Protein AF-A0A452ZZ40-F1 (afdb_monomer)

Structure (mmCIF, N/CA/C/O backbone):
data_AF-A0A452ZZ40-F1
#
_entry.id   AF-A0A452ZZ40-F1
#
loop_
_atom_site.group_PDB
_atom_site.id
_atom_site.type_symbol
_atom_site.label_atom_id
_atom_site.label_alt_id
_atom_site.label_comp_id
_atom_site.label_asym_id
_atom_site.label_entity_id
_atom_site.label_seq_id
_atom_site.pdbx_PDB_ins_code
_atom_site.Cartn_x
_atom_site.Cartn_y
_atom_site.Cartn_z
_atom_site.occupancy
_atom_site.B_iso_or_equiv
_atom_site.auth_seq_id
_atom_site.auth_comp_id
_atom_site.auth_asym_id
_atom_site.auth_atom_id
_atom_site.pdbx_PDB_model_num
ATOM 1 N N . MET A 1 1 ? 8.829 13.379 3.022 1.00 62.53 1 MET A N 1
ATOM 2 C CA . MET A 1 1 ? 10.009 12.645 3.519 1.00 62.53 1 MET A CA 1
ATOM 3 C C . MET A 1 1 ? 11.245 13.437 3.147 1.00 62.53 1 MET A C 1
ATOM 5 O O . MET A 1 1 ? 11.271 13.985 2.053 1.00 62.53 1 MET A O 1
ATOM 9 N N . SER A 1 2 ? 12.215 13.567 4.052 1.00 77.81 2 SER A N 1
ATOM 10 C CA . SER A 1 2 ? 13.525 14.107 3.679 1.00 77.81 2 SER A CA 1
ATOM 11 C C . SER A 1 2 ? 14.279 13.033 2.890 1.00 77.81 2 SER A C 1
ATOM 13 O O . SER A 1 2 ? 14.428 11.933 3.430 1.00 77.81 2 SER A O 1
ATOM 15 N N . PRO A 1 3 ? 14.790 13.317 1.675 1.00 78.06 3 PRO A N 1
ATOM 16 C CA . PRO A 1 3 ? 15.580 12.344 0.918 1.00 78.06 3 PRO A CA 1
ATOM 17 C C . PRO A 1 3 ? 16.802 11.818 1.678 1.00 78.06 3 PRO A C 1
ATOM 19 O O . PRO A 1 3 ? 17.286 10.719 1.435 1.00 78.06 3 PRO A O 1
ATOM 22 N N . PHE A 1 4 ? 17.290 12.606 2.637 1.00 76.69 4 PHE A N 1
ATOM 23 C CA . PHE A 1 4 ? 18.427 12.248 3.472 1.00 76.69 4 PHE A CA 1
ATOM 24 C C . PHE A 1 4 ? 18.098 11.184 4.532 1.00 76.69 4 PHE A C 1
ATOM 26 O O . PHE A 1 4 ? 18.979 10.436 4.939 1.00 76.69 4 PHE A O 1
ATOM 33 N N . GLU A 1 5 ? 16.850 11.125 4.999 1.00 73.56 5 GLU A N 1
ATOM 34 C CA . GLU A 1 5 ? 16.440 10.239 6.099 1.00 73.56 5 GLU A CA 1
ATOM 35 C C . GLU A 1 5 ? 15.752 8.964 5.605 1.00 73.56 5 GLU A C 1
ATOM 37 O O . GLU A 1 5 ? 15.856 7.926 6.250 1.00 73.56 5 GLU A O 1
ATOM 42 N N . HIS A 1 6 ? 15.053 9.044 4.470 1.00 70.75 6 HIS A N 1
ATOM 43 C CA . HIS A 1 6 ? 14.182 7.976 3.972 1.00 70.75 6 HIS A CA 1
ATOM 44 C C . HIS A 1 6 ? 14.551 7.478 2.569 1.00 70.75 6 HIS A C 1
ATOM 46 O O . HIS A 1 6 ? 13.848 6.633 2.033 1.00 70.75 6 HIS A O 1
ATOM 52 N N . GLY A 1 7 ? 15.642 7.979 1.981 1.00 77.69 7 GLY A N 1
ATOM 53 C CA . GLY A 1 7 ? 15.997 7.687 0.595 1.00 77.69 7 GLY A CA 1
ATOM 54 C C . GLY A 1 7 ? 15.238 8.557 -0.409 1.00 77.69 7 GLY A C 1
ATOM 55 O O . GLY A 1 7 ? 14.441 9.426 -0.049 1.00 77.69 7 GLY A O 1
ATOM 56 N N . GLU A 1 8 ? 15.548 8.371 -1.688 1.00 87.31 8 GLU A N 1
ATOM 57 C CA . GLU A 1 8 ? 14.935 9.135 -2.775 1.00 87.31 8 GLU A CA 1
ATOM 58 C C . GLU A 1 8 ? 13.442 8.802 -2.925 1.00 87.31 8 GLU A C 1
ATOM 60 O O . GLU A 1 8 ? 12.983 7.730 -2.548 1.00 87.31 8 GLU A O 1
ATOM 65 N N . VAL A 1 9 ? 12.672 9.738 -3.480 1.00 90.38 9 VAL A N 1
ATOM 66 C CA . VAL A 1 9 ? 11.261 9.514 -3.823 1.00 90.38 9 VAL A CA 1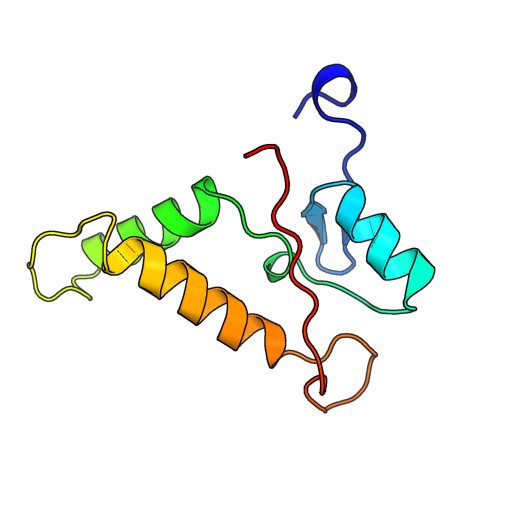
ATOM 67 C C . VAL A 1 9 ? 11.186 9.089 -5.282 1.00 90.38 9 VAL A C 1
ATOM 69 O O . VAL A 1 9 ? 11.799 9.730 -6.138 1.00 90.38 9 VAL A O 1
ATOM 72 N N . PHE A 1 10 ? 10.404 8.052 -5.574 1.00 93.88 10 PHE A N 1
ATOM 73 C CA . PHE A 1 10 ? 10.099 7.650 -6.942 1.00 93.88 10 PHE A CA 1
ATOM 74 C C . PHE A 1 10 ? 8.746 8.221 -7.379 1.00 93.88 10 PHE A C 1
ATOM 76 O O . PHE A 1 10 ? 7.809 8.306 -6.583 1.00 93.88 10 PHE A O 1
ATOM 83 N N . VAL A 1 11 ? 8.648 8.643 -8.641 1.00 95.81 11 VAL A N 1
ATOM 84 C CA . VAL A 1 11 ? 7.425 9.221 -9.214 1.00 95.8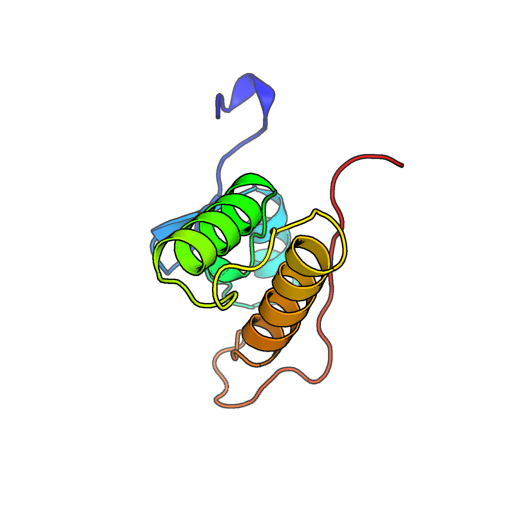1 11 VAL A CA 1
ATOM 85 C C . VAL A 1 11 ? 6.900 8.282 -10.290 1.00 95.81 11 VAL A C 1
ATOM 87 O O . VAL A 1 11 ? 7.591 8.036 -11.274 1.00 95.81 11 VAL A O 1
ATOM 90 N N . LEU A 1 12 ? 5.681 7.784 -10.091 1.00 95.50 12 LEU A N 1
ATOM 91 C CA . LEU A 1 12 ? 4.989 6.885 -11.018 1.00 95.50 12 LEU A CA 1
ATOM 92 C C . LEU A 1 12 ? 4.337 7.646 -12.182 1.00 95.50 12 LEU A C 1
ATOM 94 O O . LEU A 1 12 ? 4.083 8.851 -12.091 1.00 95.50 12 LEU A O 1
ATOM 98 N N . ASP A 1 13 ? 3.974 6.921 -13.244 1.00 92.94 13 ASP A N 1
ATOM 99 C CA . ASP A 1 13 ? 3.284 7.464 -14.428 1.00 92.94 13 ASP A CA 1
ATOM 100 C C . ASP A 1 13 ? 1.958 8.171 -14.079 1.00 92.94 13 ASP A C 1
ATOM 102 O O . ASP A 1 13 ? 1.557 9.129 -14.743 1.00 92.94 13 ASP A O 1
ATOM 106 N N . ASP A 1 14 ? 1.277 7.735 -13.013 1.00 94.62 14 ASP A N 1
ATOM 107 C CA . ASP A 1 14 ? 0.036 8.343 -12.520 1.00 94.62 14 ASP A CA 1
ATOM 108 C C . ASP A 1 14 ? 0.266 9.577 -11.621 1.00 94.62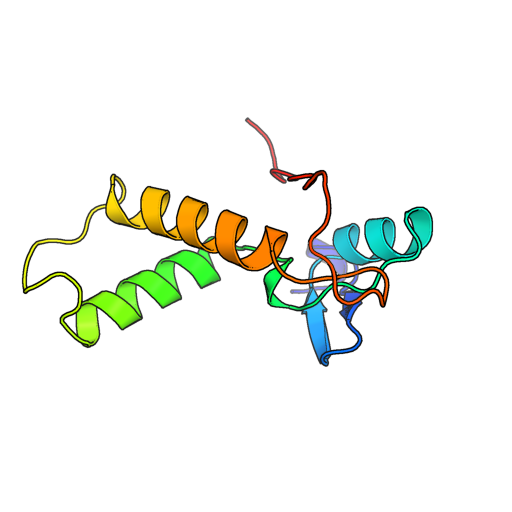 14 ASP A C 1
ATOM 110 O O . ASP A 1 14 ? -0.681 10.100 -11.022 1.00 94.62 14 ASP A O 1
ATOM 114 N N . GLY A 1 15 ? 1.515 10.036 -11.490 1.00 94.56 15 GLY A N 1
ATOM 115 C CA . GLY A 1 15 ? 1.921 11.148 -10.632 1.00 94.56 15 GLY A CA 1
AT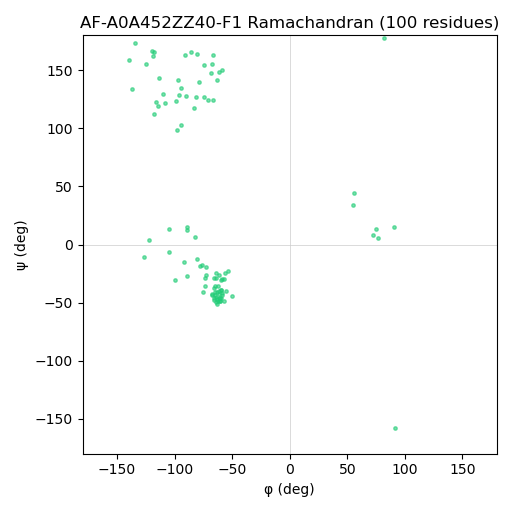OM 116 C C . GLY A 1 15 ? 1.965 10.807 -9.140 1.00 94.56 15 GLY A C 1
ATOM 117 O O . GLY A 1 15 ? 1.988 11.717 -8.311 1.00 94.56 15 GLY A O 1
ATOM 118 N N . GLY A 1 16 ? 1.908 9.525 -8.773 1.00 93.25 16 GLY A N 1
ATOM 119 C CA . GLY A 1 16 ? 2.087 9.075 -7.399 1.00 93.25 16 GLY A CA 1
ATOM 120 C C . GLY A 1 16 ? 3.535 9.220 -6.934 1.00 93.25 16 GLY A C 1
ATOM 121 O O . GLY A 1 16 ? 4.440 8.658 -7.542 1.00 93.25 16 GLY A O 1
ATOM 122 N N . GLU A 1 17 ? 3.743 9.929 -5.825 1.00 94.19 17 GLU A N 1
ATOM 123 C CA . GLU A 1 17 ? 5.013 9.935 -5.091 1.00 94.19 17 GLU A CA 1
ATOM 124 C C . GLU A 1 17 ? 5.064 8.717 -4.161 1.00 94.19 17 GLU A C 1
ATOM 126 O O . GLU A 1 17 ? 4.216 8.559 -3.273 1.00 94.19 17 GLU A O 1
ATOM 131 N N . VAL A 1 18 ? 6.032 7.831 -4.386 1.00 92.25 18 VAL A N 1
ATOM 132 C CA . VAL A 1 18 ? 6.148 6.538 -3.705 1.00 92.25 18 VAL A CA 1
ATOM 133 C C . VAL A 1 18 ? 7.577 6.261 -3.240 1.00 92.25 18 VAL A C 1
ATOM 135 O O . VAL A 1 18 ? 8.500 7.030 -3.511 1.00 92.25 18 VAL A O 1
ATOM 138 N N . ASP A 1 19 ? 7.729 5.169 -2.490 1.00 90.56 19 ASP A N 1
ATOM 139 C CA . ASP A 1 19 ? 9.033 4.658 -2.074 1.00 90.56 19 ASP A CA 1
ATOM 140 C C . ASP A 1 19 ? 9.887 4.273 -3.296 1.00 90.56 19 ASP A C 1
ATOM 142 O O . ASP A 1 19 ? 9.352 3.836 -4.321 1.00 90.56 19 ASP A O 1
ATOM 146 N N . LEU A 1 20 ? 11.207 4.422 -3.180 1.00 91.31 20 LEU A N 1
ATOM 147 C CA . LEU A 1 20 ? 12.173 4.079 -4.219 1.00 91.31 20 LEU A CA 1
ATOM 148 C C . LEU A 1 20 ? 12.100 2.602 -4.614 1.00 91.31 20 LEU A C 1
ATOM 150 O O . LEU A 1 20 ? 12.343 2.268 -5.775 1.00 91.31 20 LEU A O 1
ATOM 154 N N . ASP A 1 21 ? 11.718 1.729 -3.681 1.00 91.38 21 ASP A N 1
ATOM 155 C CA . ASP A 1 21 ? 11.620 0.292 -3.933 1.00 91.38 21 ASP A CA 1
ATOM 156 C C . ASP A 1 21 ? 10.627 -0.047 -5.055 1.00 91.38 21 ASP A C 1
ATOM 158 O O . ASP A 1 21 ? 10.876 -0.962 -5.842 1.00 91.38 21 ASP A O 1
ATOM 162 N N . LEU A 1 22 ? 9.570 0.753 -5.250 1.00 93.12 22 LEU A N 1
ATOM 163 C CA . LEU A 1 22 ? 8.658 0.577 -6.388 1.00 93.12 22 LEU A CA 1
ATOM 164 C C . LEU A 1 22 ? 9.347 0.820 -7.737 1.00 93.12 22 LEU A C 1
ATOM 166 O O . LEU A 1 22 ? 9.071 0.105 -8.701 1.00 93.12 22 LEU A O 1
ATOM 170 N N . GLY A 1 23 ? 10.282 1.770 -7.797 1.00 93.31 23 GLY A N 1
ATOM 171 C CA . GLY A 1 23 ? 11.078 2.022 -8.998 1.00 93.31 23 GLY A CA 1
ATOM 172 C C . GLY A 1 23 ? 11.997 0.852 -9.356 1.00 93.31 23 GLY A C 1
ATOM 173 O O . GLY A 1 23 ? 12.273 0.615 -10.535 1.00 93.31 23 GLY A O 1
ATOM 174 N N . ASN A 1 24 ? 12.431 0.066 -8.364 1.00 94.56 24 ASN A N 1
ATOM 175 C CA . ASN A 1 24 ? 13.180 -1.163 -8.618 1.00 94.56 24 ASN A CA 1
ATOM 176 C C . ASN A 1 24 ? 12.298 -2.202 -9.328 1.00 94.56 24 ASN A C 1
ATOM 178 O O . ASN A 1 24 ? 12.731 -2.774 -10.329 1.00 94.56 24 ASN A O 1
ATOM 182 N N . TYR A 1 25 ? 11.060 -2.414 -8.870 1.00 95.88 25 TYR A N 1
ATOM 183 C CA . TYR A 1 25 ? 10.141 -3.357 -9.516 1.00 95.88 25 TYR A CA 1
ATOM 184 C C . TYR A 1 25 ? 9.822 -2.963 -10.960 1.00 95.88 25 TYR A C 1
ATOM 186 O O . TYR A 1 25 ? 9.932 -3.816 -11.840 1.00 95.88 25 TYR A O 1
ATOM 194 N N . GLU A 1 26 ? 9.515 -1.690 -11.233 1.00 95.75 26 GLU A N 1
ATOM 195 C CA . GLU A 1 26 ? 9.285 -1.224 -12.611 1.00 95.75 26 GLU A CA 1
ATOM 196 C C . GLU A 1 26 ? 10.507 -1.472 -13.505 1.00 95.75 26 GLU A C 1
ATOM 198 O O . GLU A 1 26 ? 10.384 -1.991 -14.615 1.00 95.75 26 GLU A O 1
ATOM 203 N N . ARG A 1 27 ? 11.712 -1.185 -12.994 1.00 95.00 27 ARG A N 1
ATOM 204 C CA . ARG A 1 27 ? 12.964 -1.369 -13.736 1.00 95.00 27 ARG A CA 1
ATOM 205 C C . ARG A 1 27 ? 13.267 -2.830 -14.072 1.00 95.00 27 ARG A C 1
ATOM 207 O O . ARG A 1 27 ? 13.812 -3.095 -15.142 1.00 95.00 27 ARG A O 1
ATOM 214 N N . PHE A 1 28 ? 13.023 -3.757 -13.147 1.00 96.44 28 PHE A N 1
ATOM 215 C CA . PHE A 1 28 ? 13.398 -5.165 -13.325 1.00 96.44 28 PHE A CA 1
ATOM 216 C C . PHE A 1 28 ? 12.323 -6.006 -14.009 1.00 96.44 28 PHE A C 1
ATOM 218 O O . PHE A 1 28 ? 12.667 -7.013 -14.629 1.00 96.44 28 PHE A O 1
ATOM 225 N N . LEU A 1 29 ? 11.052 -5.625 -13.878 1.00 95.50 29 LEU A N 1
ATOM 226 C CA . LEU A 1 29 ? 9.923 -6.419 -14.362 1.00 95.50 29 LEU A CA 1
ATOM 227 C C . LEU A 1 29 ? 9.282 -5.862 -15.639 1.00 95.50 29 LEU A C 1
ATOM 229 O O . LEU A 1 29 ? 8.435 -6.548 -16.200 1.00 95.50 29 LEU A O 1
ATOM 233 N N . ASP A 1 30 ? 9.692 -4.676 -16.109 1.00 94.62 30 ASP A N 1
ATOM 234 C CA . ASP A 1 30 ? 9.099 -3.997 -17.277 1.00 94.62 30 ASP A CA 1
ATOM 235 C C . ASP A 1 30 ? 7.579 -3.792 -17.120 1.00 94.62 30 ASP A C 1
ATOM 237 O O . ASP A 1 30 ? 6.779 -4.061 -18.014 1.00 94.62 30 ASP A O 1
ATOM 241 N N . ILE A 1 31 ? 7.176 -3.343 -15.926 1.00 95.69 31 ILE A N 1
ATOM 242 C CA . ILE A 1 31 ? 5.783 -3.063 -15.555 1.00 95.69 31 ILE A CA 1
ATOM 243 C C . ILE A 1 31 ? 5.602 -1.590 -15.195 1.00 95.69 31 ILE A C 1
ATOM 245 O O . ILE A 1 31 ? 6.563 -0.892 -14.880 1.00 95.69 31 ILE A O 1
ATOM 249 N N . LYS A 1 32 ? 4.346 -1.146 -15.195 1.00 95.00 32 LYS A N 1
ATOM 250 C CA . LYS A 1 32 ? 3.917 0.188 -14.776 1.00 95.00 32 LYS A CA 1
ATOM 251 C C . LYS A 1 32 ? 2.989 0.078 -13.579 1.00 95.00 32 LYS A C 1
ATOM 253 O O . LYS A 1 32 ? 1.874 -0.435 -13.683 1.00 95.00 32 LYS A O 1
ATOM 258 N N . LEU A 1 33 ? 3.462 0.552 -12.438 1.00 96.50 33 LEU A N 1
ATOM 259 C CA . LEU A 1 33 ? 2.723 0.569 -11.189 1.00 96.50 33 LEU A CA 1
ATOM 260 C C . LEU A 1 33 ? 1.952 1.885 -11.037 1.00 96.50 33 LEU A C 1
ATOM 262 O O . LEU A 1 33 ? 2.194 2.890 -11.703 1.00 96.50 33 LEU A O 1
ATOM 266 N N . THR A 1 34 ? 0.991 1.876 -10.124 1.00 95.62 34 THR A N 1
ATOM 267 C CA . THR A 1 34 ? 0.170 3.034 -9.759 1.00 95.62 34 THR A CA 1
ATOM 268 C C . THR A 1 34 ? 0.359 3.365 -8.285 1.00 95.62 34 THR A C 1
ATOM 270 O O . THR A 1 34 ? 0.863 2.553 -7.501 1.00 95.62 34 THR A O 1
ATOM 273 N N . ARG A 1 35 ? -0.097 4.545 -7.857 1.00 95.31 35 ARG A N 1
ATOM 274 C CA . ARG A 1 35 ? -0.051 4.955 -6.444 1.00 95.31 35 ARG A CA 1
ATOM 275 C C . ARG A 1 35 ? -0.703 3.957 -5.483 1.00 95.31 35 ARG A C 1
ATOM 277 O O . ARG A 1 35 ? -0.409 4.000 -4.286 1.00 95.31 35 ARG A O 1
ATOM 284 N N . ASP A 1 36 ? -1.606 3.111 -5.974 1.00 96.06 36 ASP A N 1
ATOM 285 C CA . ASP A 1 36 ? -2.321 2.115 -5.176 1.00 96.06 36 ASP A CA 1
ATOM 286 C C . ASP A 1 36 ? -1.456 0.879 -4.876 1.00 96.06 36 ASP A C 1
ATOM 288 O O . ASP A 1 36 ? -1.742 0.178 -3.907 1.00 96.06 36 ASP A O 1
ATOM 292 N N . ASN A 1 37 ? -0.369 0.654 -5.625 1.00 96.25 37 ASN A N 1
ATOM 293 C CA . ASN A 1 37 ? 0.603 -0.413 -5.364 1.00 96.25 37 ASN A CA 1
ATOM 294 C C . ASN A 1 37 ? 1.494 -0.122 -4.144 1.00 96.25 37 ASN A C 1
ATOM 296 O O . ASN A 1 37 ? 2.054 -1.045 -3.565 1.00 96.25 37 ASN A O 1
ATOM 300 N N . ASN A 1 38 ? 1.596 1.142 -3.718 1.00 95.25 38 ASN A N 1
ATOM 301 C CA . ASN A 1 38 ? 2.263 1.516 -2.472 1.00 95.25 38 ASN A CA 1
ATOM 302 C C . ASN A 1 38 ? 1.241 1.613 -1.328 1.00 95.25 38 ASN A C 1
ATOM 304 O O . ASN A 1 38 ? 0.513 2.610 -1.220 1.00 95.25 38 ASN A O 1
ATOM 308 N N . ILE A 1 39 ? 1.200 0.605 -0.459 1.00 95.94 39 ILE A N 1
ATOM 309 C CA . ILE A 1 39 ? 0.320 0.571 0.713 1.00 95.94 39 ILE A CA 1
ATOM 310 C C . ILE A 1 39 ? 1.095 1.053 1.939 1.00 95.94 39 ILE A C 1
ATOM 312 O O . ILE A 1 39 ? 2.153 0.532 2.269 1.00 95.94 39 ILE A O 1
ATOM 316 N N . THR A 1 40 ? 0.533 2.021 2.663 1.00 95.75 40 THR A N 1
ATOM 317 C CA 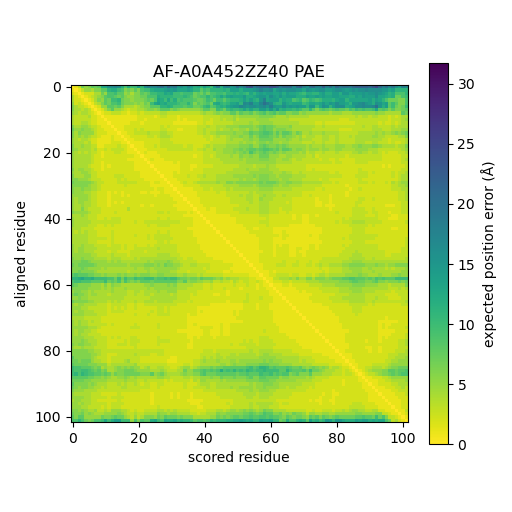. THR A 1 40 ? 1.103 2.500 3.927 1.00 95.75 40 THR A CA 1
ATOM 318 C C . THR A 1 40 ? 0.076 2.406 5.043 1.00 95.75 40 THR A C 1
ATOM 320 O O . THR A 1 40 ? -1.132 2.501 4.804 1.00 95.75 40 THR A O 1
ATOM 323 N N . THR A 1 41 ? 0.548 2.312 6.287 1.00 97.00 41 THR A N 1
ATOM 324 C CA . THR A 1 41 ? -0.311 2.369 7.478 1.00 97.00 41 THR A CA 1
ATOM 325 C C . THR A 1 41 ? -1.240 3.584 7.427 1.00 97.00 41 THR A C 1
ATOM 327 O O . THR A 1 41 ? -2.443 3.459 7.634 1.00 97.00 41 THR A O 1
ATOM 330 N N . GLY A 1 42 ? -0.719 4.758 7.055 1.00 97.19 42 GLY A N 1
ATOM 331 C CA . GLY A 1 42 ? -1.523 5.976 6.933 1.00 97.19 42 GLY A CA 1
ATOM 332 C C . GLY A 1 42 ? -2.671 5.856 5.925 1.00 97.19 42 GLY A C 1
ATOM 333 O O . GLY A 1 42 ? -3.782 6.284 6.230 1.00 97.19 42 GLY A O 1
ATOM 334 N N . LYS A 1 43 ? -2.440 5.236 4.756 1.00 97.00 43 LYS A N 1
ATOM 335 C CA . LYS A 1 43 ? -3.485 5.028 3.737 1.00 97.00 43 LYS A CA 1
ATOM 336 C C . LYS A 1 43 ? -4.613 4.133 4.252 1.00 97.00 43 LYS A C 1
ATOM 338 O O . LYS A 1 43 ? -5.778 4.500 4.118 1.00 97.00 43 LYS A O 1
ATOM 343 N N . ILE A 1 44 ? -4.269 3.014 4.889 1.00 98.31 44 ILE A N 1
ATOM 344 C CA . ILE A 1 44 ? -5.247 2.056 5.423 1.00 98.31 44 ILE A CA 1
ATOM 345 C C . ILE A 1 44 ? -6.087 2.690 6.534 1.00 98.31 44 ILE A C 1
ATOM 347 O O . ILE A 1 44 ? -7.316 2.675 6.474 1.00 98.31 44 ILE A O 1
ATOM 351 N N . TYR A 1 45 ? -5.446 3.329 7.517 1.00 98.19 45 TYR A N 1
ATOM 352 C CA . TYR A 1 45 ? -6.178 4.004 8.591 1.00 98.19 45 TYR A CA 1
ATOM 353 C C . TYR A 1 45 ? -7.070 5.123 8.048 1.00 98.19 45 TYR A C 1
ATOM 355 O O . TYR A 1 45 ? -8.213 5.263 8.480 1.00 98.19 45 TYR A O 1
ATOM 363 N N . GLN A 1 46 ? -6.592 5.896 7.070 1.00 98.19 46 GLN A N 1
ATOM 364 C CA . GLN A 1 46 ? -7.394 6.943 6.447 1.00 98.19 46 GLN A CA 1
ATOM 365 C C . GLN A 1 46 ? -8.623 6.374 5.723 1.00 98.19 46 GLN A C 1
ATOM 367 O O . GLN A 1 46 ? -9.706 6.956 5.829 1.00 98.19 46 GLN A O 1
ATOM 372 N N . ALA A 1 47 ? -8.479 5.250 5.015 1.00 97.81 47 ALA A N 1
ATOM 373 C CA . ALA A 1 47 ? -9.586 4.565 4.350 1.00 97.81 47 ALA A CA 1
ATOM 374 C C . ALA A 1 47 ? -10.637 4.087 5.361 1.00 97.81 47 ALA A C 1
ATOM 376 O O . ALA A 1 47 ? -11.819 4.412 5.220 1.00 97.81 47 ALA A O 1
ATOM 377 N N . VAL A 1 48 ? -10.205 3.423 6.436 1.00 98.31 48 VAL A N 1
ATOM 378 C CA . VAL A 1 48 ? -11.104 2.919 7.480 1.00 98.31 48 VAL A CA 1
ATOM 379 C C . VAL A 1 48 ? -11.817 4.051 8.224 1.00 98.31 48 VAL A C 1
ATOM 381 O O . VAL A 1 48 ? -13.035 3.988 8.384 1.00 98.31 48 VAL A O 1
ATOM 384 N N . ILE A 1 49 ? -11.117 5.130 8.591 1.00 97.81 49 ILE A N 1
ATOM 385 C CA . ILE A 1 49 ? -11.731 6.319 9.215 1.00 97.81 49 ILE A CA 1
ATOM 386 C C . ILE A 1 49 ? -12.780 6.945 8.284 1.00 97.81 49 ILE A C 1
ATOM 388 O O . ILE A 1 49 ? -13.837 7.396 8.730 1.00 97.81 49 ILE A O 1
ATOM 392 N N . ASN A 1 50 ? -12.515 6.976 6.976 1.00 98.19 50 ASN A N 1
ATOM 393 C CA . ASN A 1 50 ? -13.469 7.501 6.004 1.00 98.19 50 ASN A CA 1
ATOM 394 C C . ASN A 1 50 ? -14.717 6.613 5.885 1.00 98.19 50 ASN A C 1
ATOM 396 O O . ASN A 1 50 ? -15.822 7.154 5.847 1.00 98.19 50 ASN A O 1
ATOM 400 N N . LYS A 1 51 ? -14.559 5.282 5.861 1.00 97.75 51 LYS A N 1
ATOM 401 C CA . LYS A 1 51 ? -15.670 4.310 5.879 1.00 97.75 51 LYS A CA 1
ATOM 402 C C . LYS A 1 51 ? -16.510 4.438 7.155 1.00 97.75 51 LYS A C 1
ATOM 404 O O . LYS A 1 51 ? -17.738 4.488 7.100 1.00 97.75 51 LYS A O 1
ATOM 409 N N . GLU A 1 52 ? -15.858 4.608 8.305 1.00 97.69 52 GLU A N 1
ATOM 410 C CA . GLU A 1 52 ? -16.530 4.827 9.589 1.00 97.69 52 GLU A CA 1
ATOM 411 C C . GLU A 1 52 ? -17.386 6.095 9.579 1.00 97.69 52 GLU A C 1
ATOM 413 O O . GLU A 1 52 ? -18.571 6.044 9.905 1.00 97.69 52 GLU A O 1
ATOM 418 N N . ARG A 1 53 ? -16.827 7.221 9.122 1.00 96.88 53 ARG A N 1
ATOM 419 C CA . ARG A 1 53 ? -17.555 8.497 9.033 1.00 96.88 53 ARG A CA 1
ATOM 420 C C . ARG A 1 53 ? -18.726 8.466 8.052 1.00 96.88 53 ARG A C 1
ATOM 422 O O . ARG A 1 53 ? -19.683 9.210 8.244 1.00 96.88 53 ARG A O 1
ATOM 429 N N . LYS A 1 54 ? -18.654 7.634 7.010 1.00 97.62 54 LYS A N 1
ATOM 430 C CA . LYS A 1 54 ? -19.759 7.407 6.064 1.00 97.62 54 LYS A CA 1
ATOM 431 C C . LYS A 1 54 ? -20.866 6.518 6.634 1.00 97.62 54 LYS A C 1
ATOM 433 O O . LYS A 1 54 ? -21.981 6.555 6.124 1.00 97.62 54 LYS A O 1
ATOM 438 N N . GLY A 1 55 ? -20.581 5.774 7.704 1.00 96.94 55 GLY A N 1
ATOM 439 C CA . GLY A 1 55 ? -21.518 4.839 8.320 1.00 96.94 55 GLY A CA 1
ATOM 440 C C . GLY A 1 55 ? -21.450 3.419 7.755 1.00 96.94 55 GLY A C 1
ATOM 441 O O . GLY A 1 55 ? -22.346 2.626 8.041 1.00 96.94 55 GLY A O 1
ATOM 442 N N . ASP A 1 56 ? -20.395 3.067 7.013 1.00 97.44 56 ASP A N 1
ATOM 443 C CA . ASP A 1 56 ? -20.263 1.763 6.342 1.00 97.44 56 ASP A CA 1
ATOM 444 C C . ASP A 1 56 ? -20.201 0.593 7.347 1.00 97.44 56 ASP A C 1
ATOM 446 O O . ASP A 1 56 ? -20.610 -0.525 7.044 1.00 97.44 56 ASP A O 1
ATOM 450 N N . TYR A 1 57 ? -19.781 0.862 8.590 1.00 96.75 57 TYR A N 1
ATOM 451 C CA . TYR A 1 57 ? -19.759 -0.115 9.688 1.00 96.75 57 TYR A CA 1
ATOM 452 C C . TYR A 1 57 ? -21.060 -0.171 10.510 1.00 96.75 57 TYR A C 1
ATOM 454 O O . TYR A 1 57 ? -21.094 -0.775 11.583 1.00 96.75 57 TYR A O 1
ATOM 462 N N . LEU A 1 58 ? -22.149 0.448 10.033 1.00 95.69 58 LEU A N 1
ATOM 463 C CA . LEU A 1 58 ? -23.485 0.400 10.650 1.00 95.69 58 LEU A CA 1
ATOM 464 C C . LEU A 1 58 ? -23.508 0.848 12.126 1.00 95.69 58 LEU A C 1
ATOM 466 O O . LEU A 1 58 ? -24.254 0.308 12.944 1.00 95.69 58 LEU A O 1
ATOM 470 N N . GLY A 1 59 ? -22.654 1.813 12.480 1.00 92.00 59 GLY A N 1
ATOM 471 C CA . GLY A 1 59 ? -22.526 2.339 13.844 1.00 92.00 59 GLY A CA 1
ATOM 472 C C . GLY A 1 59 ? -21.850 1.391 14.843 1.00 92.00 59 GLY A C 1
ATOM 473 O O . GLY A 1 59 ? -21.842 1.680 16.039 1.00 92.00 59 GLY A O 1
ATOM 474 N N . LYS A 1 60 ? -21.291 0.265 14.384 1.00 93.94 60 LYS A N 1
ATOM 475 C CA . LYS A 1 60 ? -20.480 -0.626 15.222 1.00 93.94 60 LYS A CA 1
ATOM 476 C C . LYS A 1 60 ? -19.101 -0.023 15.476 1.00 93.94 60 LYS A C 1
ATOM 478 O O . LYS A 1 60 ? -18.587 0.750 14.674 1.00 93.94 60 LYS A O 1
ATOM 483 N N . THR A 1 61 ? -18.491 -0.417 16.591 1.00 95.56 61 THR A N 1
ATOM 484 C CA . THR A 1 61 ? -17.123 -0.019 16.931 1.00 95.56 61 THR A CA 1
ATOM 485 C C . THR A 1 61 ? -16.122 -0.623 15.954 1.00 95.56 61 THR A C 1
ATOM 487 O O . THR A 1 61 ? -16.042 -1.844 15.819 1.00 95.56 61 THR A O 1
ATOM 490 N N . VAL A 1 62 ? -15.319 0.240 15.339 1.00 97.25 62 VAL A N 1
ATOM 491 C CA . VAL A 1 62 ? -14.175 -0.149 14.516 1.00 97.25 62 VAL A CA 1
ATOM 492 C C . VAL A 1 62 ? -12.994 -0.521 15.416 1.00 97.25 62 VAL A C 1
ATOM 494 O O . VAL A 1 62 ? -12.743 0.095 16.449 1.00 97.25 62 VAL A O 1
ATOM 497 N N . GLN A 1 63 ? -12.272 -1.566 15.031 1.00 97.31 63 GLN A N 1
ATOM 498 C CA . GLN A 1 63 ? -11.162 -2.167 1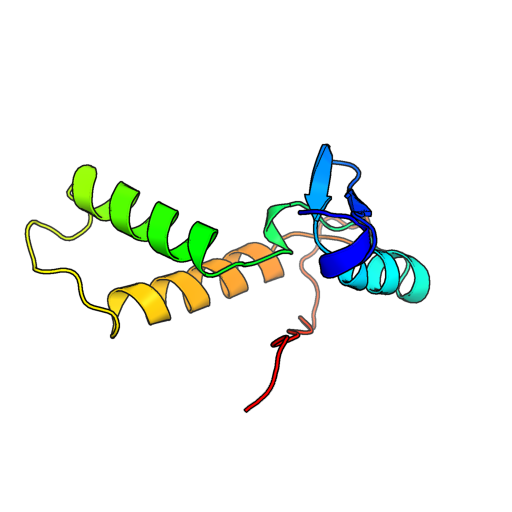5.775 1.00 97.31 63 GLN A CA 1
ATOM 499 C C . GLN A 1 63 ? -10.044 -2.553 14.809 1.00 97.31 63 GLN A C 1
ATOM 501 O O . GLN A 1 63 ? -10.314 -2.766 13.628 1.00 97.31 63 GLN A O 1
ATOM 506 N N . VAL A 1 64 ? -8.813 -2.706 15.314 1.00 97.50 64 VAL A N 1
ATOM 507 C CA . VAL A 1 64 ? -7.669 -3.154 14.497 1.00 97.50 64 VAL A CA 1
ATOM 508 C C . VAL A 1 64 ? -7.966 -4.501 13.838 1.00 97.50 64 VAL A C 1
ATOM 510 O O . VAL A 1 64 ? -7.836 -4.640 12.629 1.00 97.50 64 VAL A O 1
ATOM 513 N N . VAL A 1 65 ? -8.454 -5.469 14.610 1.00 97.06 65 VAL A N 1
ATOM 514 C CA . VAL A 1 65 ? -8.980 -6.724 14.069 1.00 97.06 65 VAL A CA 1
ATOM 515 C C . VAL A 1 65 ? -10.498 -6.721 14.266 1.00 97.06 65 VAL A C 1
ATOM 517 O O . VAL A 1 65 ? -10.940 -6.448 15.383 1.00 97.06 65 VAL A O 1
ATOM 520 N N . PRO A 1 66 ? -11.308 -6.999 13.232 1.00 96.88 66 PRO A N 1
ATOM 521 C CA . PRO A 1 66 ? -10.894 -7.368 11.875 1.00 96.88 66 PRO A CA 1
ATOM 522 C C . PRO A 1 66 ? -10.758 -6.170 10.912 1.00 96.88 66 PRO A C 1
ATOM 524 O O . PRO A 1 66 ? -10.116 -6.285 9.885 1.00 96.88 66 PRO A O 1
ATOM 527 N N . HIS A 1 67 ? -11.292 -4.991 11.240 1.00 97.81 67 HIS A N 1
ATOM 528 C CA . HIS A 1 67 ? -11.527 -3.934 10.244 1.00 97.81 67 HIS A CA 1
ATOM 529 C C . HIS A 1 67 ? -10.268 -3.386 9.547 1.00 97.81 67 HIS A C 1
ATOM 531 O O . HIS A 1 67 ? -10.332 -3.057 8.367 1.00 97.81 67 HIS A O 1
ATOM 537 N N . ILE A 1 68 ? -9.129 -3.270 10.244 1.00 98.25 68 ILE A N 1
ATOM 538 C CA . ILE A 1 68 ? -7.870 -2.850 9.598 1.00 98.25 68 ILE A CA 1
ATOM 539 C C . ILE A 1 68 ? -7.288 -4.003 8.777 1.00 98.25 68 ILE A C 1
ATOM 541 O O . ILE A 1 68 ? -6.801 -3.777 7.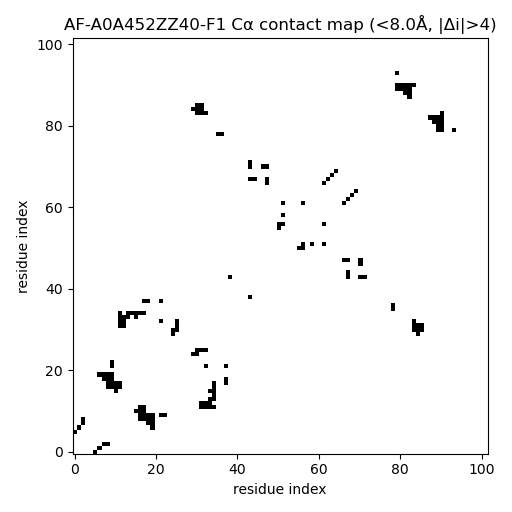674 1.00 98.25 68 ILE A O 1
ATOM 545 N N . THR A 1 69 ? -7.334 -5.235 9.294 1.00 98.31 69 THR A N 1
ATOM 546 C CA . THR A 1 69 ? -6.828 -6.408 8.567 1.00 98.31 69 THR A CA 1
ATOM 547 C C . THR A 1 69 ? -7.646 -6.712 7.314 1.00 98.31 69 THR A C 1
ATOM 549 O O . THR A 1 69 ? -7.056 -7.051 6.293 1.00 98.31 69 THR A O 1
ATOM 552 N N . ASP A 1 70 ? -8.962 -6.524 7.367 1.00 98.25 70 ASP A N 1
ATOM 553 C CA . ASP A 1 70 ? -9.872 -6.696 6.234 1.00 98.25 70 ASP A CA 1
ATOM 554 C C . ASP A 1 70 ? -9.600 -5.625 5.171 1.00 98.25 70 ASP A C 1
ATOM 556 O O . ASP A 1 70 ? -9.457 -5.952 4.000 1.00 98.25 70 ASP A O 1
ATOM 560 N N . GLU A 1 71 ? -9.401 -4.358 5.566 1.00 98.25 71 GLU A N 1
ATOM 561 C CA . GLU A 1 71 ? -9.031 -3.295 4.618 1.00 98.25 71 GLU A CA 1
ATOM 562 C C . GLU A 1 71 ? -7.714 -3.599 3.891 1.00 98.25 71 GLU A C 1
ATOM 564 O O . GLU A 1 71 ? -7.588 -3.320 2.701 1.00 98.25 71 GLU A O 1
ATOM 569 N N . ILE A 1 72 ? -6.725 -4.170 4.588 1.00 98.31 72 ILE A N 1
ATOM 570 C CA . ILE A 1 72 ? -5.454 -4.573 3.968 1.00 98.31 72 ILE A CA 1
ATOM 571 C C . ILE A 1 72 ? -5.692 -5.678 2.931 1.00 98.31 72 ILE A C 1
ATOM 573 O O . ILE A 1 72 ? -5.154 -5.593 1.828 1.00 98.31 72 ILE A O 1
ATOM 577 N N . GLN A 1 73 ? -6.499 -6.690 3.266 1.00 98.25 73 GLN A N 1
ATOM 578 C CA . GLN A 1 73 ? -6.833 -7.794 2.358 1.00 98.25 73 GLN A CA 1
ATOM 579 C C . GLN A 1 73 ? -7.595 -7.290 1.126 1.00 98.25 73 GLN A C 1
ATOM 581 O O . GLN A 1 73 ? -7.142 -7.514 0.004 1.00 98.25 73 GLN A O 1
ATOM 586 N N . ASP A 1 74 ? -8.667 -6.521 1.334 1.00 98.00 74 ASP A N 1
ATOM 587 C CA . ASP A 1 74 ? -9.476 -5.915 0.271 1.00 98.00 74 ASP A CA 1
ATOM 588 C C . ASP A 1 74 ? -8.618 -5.062 -0.676 1.00 98.00 74 ASP A C 1
ATOM 590 O O . ASP A 1 74 ? -8.808 -5.064 -1.897 1.00 98.00 74 ASP A O 1
ATOM 594 N N . TRP A 1 75 ? -7.660 -4.307 -0.126 1.00 98.25 75 TRP A N 1
ATOM 595 C CA . TRP A 1 75 ? -6.761 -3.479 -0.923 1.00 98.25 75 TRP A CA 1
ATOM 596 C C . TRP A 1 75 ? -5.850 -4.327 -1.808 1.00 98.25 75 TRP A C 1
ATOM 598 O O . TRP A 1 75 ? -5.727 -4.039 -3.000 1.00 98.25 75 TRP A O 1
ATOM 608 N N . ILE A 1 76 ? -5.227 -5.364 -1.241 1.00 97.75 76 ILE A N 1
ATOM 609 C CA . ILE A 1 76 ? -4.338 -6.274 -1.971 1.00 97.75 76 ILE A CA 1
ATOM 610 C C . ILE A 1 76 ? -5.106 -6.970 -3.096 1.00 97.75 76 ILE A C 1
ATOM 612 O O . ILE A 1 76 ? -4.652 -6.941 -4.239 1.00 97.75 76 ILE A O 1
ATOM 616 N N . GLU A 1 77 ? -6.282 -7.532 -2.805 1.00 97.56 77 GLU A N 1
ATOM 617 C CA . GLU A 1 77 ? -7.112 -8.209 -3.806 1.00 97.56 77 GLU A CA 1
ATOM 618 C C .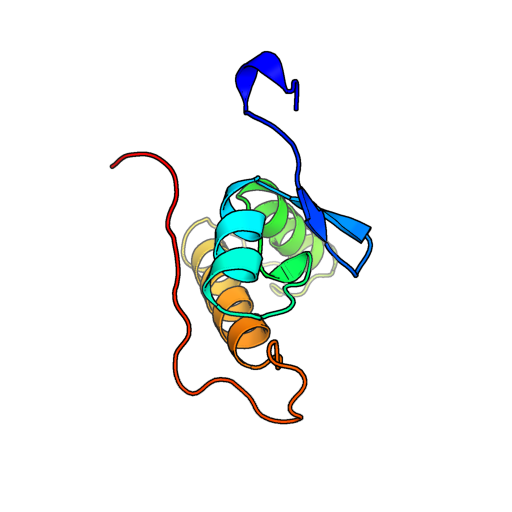 GLU A 1 77 ? -7.511 -7.261 -4.939 1.00 97.56 77 GLU A C 1
ATOM 620 O O . GLU A 1 77 ? -7.360 -7.593 -6.114 1.00 97.56 77 GLU A O 1
ATOM 625 N N . ARG A 1 78 ? -7.954 -6.042 -4.607 1.00 96.50 78 ARG A N 1
ATOM 626 C CA . ARG A 1 78 ? -8.329 -5.037 -5.609 1.00 96.50 78 ARG A CA 1
ATOM 627 C C . ARG A 1 78 ? -7.160 -4.665 -6.516 1.00 96.50 78 ARG A C 1
ATOM 629 O O . ARG A 1 78 ? -7.340 -4.573 -7.726 1.00 96.50 78 ARG A O 1
ATOM 636 N N . VAL A 1 79 ? -5.982 -4.417 -5.948 1.00 96.06 79 VAL A N 1
ATOM 637 C CA . VAL A 1 79 ? -4.813 -3.966 -6.716 1.00 96.06 79 VAL A CA 1
ATOM 638 C C . VAL A 1 79 ? -4.218 -5.095 -7.552 1.00 96.06 79 VAL A C 1
ATOM 640 O O . VAL A 1 79 ? -3.814 -4.842 -8.683 1.00 96.06 79 VAL A O 1
ATOM 643 N N . ALA A 1 80 ? -4.225 -6.334 -7.056 1.00 96.75 80 ALA A N 1
ATOM 644 C CA . ALA A 1 80 ? -3.750 -7.501 -7.803 1.00 96.75 80 ALA A CA 1
ATOM 645 C C . ALA A 1 80 ? -4.556 -7.763 -9.090 1.00 96.75 80 ALA A C 1
ATOM 647 O O . ALA A 1 80 ? -4.032 -8.334 -10.044 1.00 96.75 80 ALA A O 1
ATOM 648 N N . MET A 1 81 ? -5.818 -7.323 -9.130 1.00 96.06 81 MET A N 1
ATOM 649 C CA . MET A 1 81 ? -6.677 -7.452 -10.308 1.00 96.06 81 MET A CA 1
ATOM 650 C C . MET A 1 81 ? -6.435 -6.379 -11.377 1.00 96.06 81 MET A C 1
ATOM 652 O O . MET A 1 81 ? -6.931 -6.523 -12.496 1.00 96.06 81 MET A O 1
ATOM 656 N N . ASN A 1 82 ? -5.690 -5.317 -11.062 1.00 94.81 82 ASN A N 1
ATOM 657 C CA . ASN A 1 82 ? -5.381 -4.259 -12.016 1.00 94.81 82 ASN A CA 1
ATOM 658 C C . ASN A 1 82 ? -4.206 -4.688 -12.914 1.00 94.81 82 ASN A C 1
ATOM 660 O O . ASN A 1 82 ? -3.150 -5.043 -12.388 1.00 94.81 82 ASN A O 1
ATOM 664 N N . PRO A 1 83 ? -4.343 -4.633 -14.250 1.00 95.00 83 PRO A N 1
ATOM 665 C CA . PRO A 1 83 ? -3.226 -4.905 -15.148 1.00 95.00 83 PRO A CA 1
ATOM 666 C C . PRO A 1 83 ? -2.093 -3.885 -14.978 1.00 95.00 83 PRO A C 1
ATOM 668 O O . PRO A 1 83 ? -2.350 -2.690 -14.817 1.00 95.00 83 PRO A O 1
ATOM 671 N N . VAL A 1 84 ? -0.843 -4.351 -15.049 1.00 94.81 84 VAL A N 1
ATOM 672 C CA . VAL A 1 84 ? 0.370 -3.521 -14.863 1.00 94.81 84 VAL A CA 1
ATOM 673 C C . VAL A 1 84 ? 1.369 -3.626 -16.019 1.00 94.81 84 VAL A C 1
ATOM 675 O O . VAL A 1 84 ? 2.302 -2.837 -16.101 1.00 94.81 84 VAL A O 1
ATOM 678 N N . ASP A 1 85 ? 1.189 -4.576 -16.934 1.00 93.06 85 ASP A N 1
ATOM 679 C CA . ASP A 1 85 ? 2.118 -4.887 -18.032 1.00 93.06 85 ASP A CA 1
ATOM 680 C C . ASP A 1 85 ? 1.619 -4.386 -19.403 1.00 93.06 85 ASP A C 1
ATOM 682 O O . ASP A 1 85 ? 2.115 -4.781 -20.457 1.00 93.06 85 ASP A O 1
ATOM 686 N N . GLY A 1 86 ? 0.602 -3.518 -19.404 1.00 89.38 86 GLY A N 1
ATOM 687 C CA . GLY A 1 86 ? -0.023 -2.999 -20.623 1.00 89.38 86 GLY A CA 1
ATOM 688 C C . GLY A 1 86 ? -0.971 -3.979 -21.320 1.00 89.38 86 GLY A C 1
ATOM 689 O O . GLY A 1 86 ? -1.478 -3.659 -22.397 1.00 89.38 86 GLY A O 1
ATOM 690 N N . THR A 1 87 ? -1.236 -5.148 -20.732 1.00 91.38 87 THR A N 1
ATOM 691 C CA . THR A 1 87 ? -2.319 -6.033 -21.171 1.00 91.38 87 THR A CA 1
ATOM 692 C C . THR A 1 87 ? -3.651 -5.639 -20.524 1.00 91.38 87 THR A C 1
ATOM 694 O O . THR A 1 87 ? -3.691 -4.894 -19.551 1.00 91.38 87 THR A O 1
ATOM 697 N N . ASP A 1 88 ? -4.767 -6.163 -21.040 1.00 92.38 88 ASP A N 1
ATOM 698 C CA . ASP A 1 88 ? -6.096 -5.996 -20.422 1.00 92.38 88 ASP A CA 1
ATOM 699 C C . ASP A 1 88 ? -6.419 -7.110 -19.405 1.00 92.38 88 ASP A C 1
ATOM 701 O O . ASP A 1 88 ? -7.584 -7.332 -19.063 1.00 92.38 88 ASP A O 1
ATOM 705 N N . LYS A 1 89 ? -5.415 -7.881 -18.964 1.00 95.31 89 LYS A N 1
ATOM 706 C CA . LYS A 1 89 ? -5.614 -9.049 -18.100 1.00 95.31 89 LYS A CA 1
ATOM 707 C C . LYS A 1 89 ? -5.002 -8.840 -16.712 1.00 95.31 89 LYS A C 1
ATOM 709 O O . LYS A 1 89 ? -3.928 -8.257 -16.607 1.00 95.31 89 LYS A O 1
ATOM 714 N N . PRO A 1 90 ? -5.651 -9.354 -15.653 1.00 94.31 90 PRO A N 1
ATOM 715 C CA . PRO A 1 90 ? -5.022 -9.478 -14.344 1.00 94.31 90 PRO A CA 1
ATOM 716 C C . PRO A 1 90 ? -3.758 -10.338 -14.414 1.00 94.31 90 PRO A C 1
ATOM 718 O O . PRO A 1 90 ? -3.687 -11.273 -15.217 1.00 94.31 90 PRO A O 1
ATOM 721 N N . ALA A 1 91 ? -2.800 -10.056 -13.535 1.00 94.25 91 ALA A N 1
ATOM 722 C CA . ALA A 1 91 ? -1.617 -10.891 -13.380 1.00 94.25 91 ALA A CA 1
ATOM 723 C C . ALA A 1 91 ? -1.978 -12.255 -12.766 1.00 94.25 91 ALA A C 1
ATOM 725 O O . ALA A 1 91 ? -2.857 -12.353 -11.910 1.00 94.25 91 ALA A O 1
ATOM 726 N N . ASP A 1 92 ? -1.250 -13.305 -13.150 1.00 95.19 92 ASP A N 1
ATOM 727 C CA . ASP A 1 92 ? -1.417 -14.640 -12.557 1.00 95.19 92 ASP A CA 1
ATOM 728 C C . ASP A 1 92 ? -0.847 -14.724 -11.128 1.00 95.19 92 ASP A C 1
ATOM 730 O O . ASP A 1 92 ? -1.272 -15.554 -10.323 1.00 95.19 92 ASP A O 1
ATOM 734 N N . VAL A 1 93 ? 0.143 -13.881 -10.812 1.00 95.62 93 VAL A N 1
ATOM 735 C CA . VAL A 1 93 ? 0.842 -13.849 -9.522 1.00 95.62 93 VAL A CA 1
ATOM 736 C C . VAL A 1 93 ? 1.035 -12.402 -9.079 1.00 95.62 93 VAL A C 1
ATOM 738 O O . VAL A 1 93 ? 1.505 -11.569 -9.850 1.00 95.62 93 VAL A O 1
ATOM 741 N N . CYS A 1 94 ? 0.729 -12.123 -7.811 1.00 96.44 94 CYS A N 1
ATOM 742 C CA . CYS A 1 94 ? 1.025 -10.855 -7.152 1.00 96.44 94 CYS A CA 1
ATOM 743 C C . CYS A 1 94 ? 2.156 -11.058 -6.136 1.00 96.44 94 CYS A C 1
ATOM 745 O O . CYS A 1 94 ? 2.039 -11.887 -5.231 1.00 96.44 94 CYS A O 1
ATOM 747 N N . VAL A 1 95 ? 3.255 -10.317 -6.289 1.00 96.88 95 VAL A N 1
ATOM 748 C CA . VAL A 1 95 ? 4.346 -10.289 -5.306 1.00 96.88 95 VAL A CA 1
ATOM 749 C C . VAL A 1 95 ? 4.060 -9.184 -4.299 1.00 96.88 95 VAL A C 1
ATOM 751 O O . VAL A 1 95 ? 3.811 -8.045 -4.684 1.00 96.88 95 VAL A O 1
ATOM 754 N N . ILE A 1 96 ? 4.098 -9.528 -3.012 1.00 97.25 96 ILE A N 1
ATOM 755 C CA . ILE A 1 96 ? 3.848 -8.597 -1.912 1.00 97.25 96 ILE A CA 1
ATOM 756 C C . ILE A 1 96 ? 5.126 -8.467 -1.098 1.00 97.25 96 ILE A C 1
ATOM 758 O O . ILE A 1 96 ? 5.638 -9.455 -0.567 1.00 97.25 96 ILE A O 1
ATOM 762 N N . GLU A 1 97 ? 5.607 -7.239 -0.971 1.00 96.19 97 GLU A N 1
ATOM 763 C CA . GLU A 1 97 ? 6.697 -6.889 -0.075 1.00 96.19 97 GLU A CA 1
ATOM 764 C C . GLU A 1 97 ? 6.139 -6.287 1.215 1.00 96.19 97 GLU A C 1
ATOM 766 O O . GLU A 1 97 ? 5.412 -5.293 1.197 1.00 96.19 97 GLU A O 1
ATOM 771 N N . LEU A 1 98 ? 6.500 -6.887 2.349 1.00 95.38 98 LEU A N 1
ATOM 772 C CA . LEU A 1 98 ? 6.309 -6.283 3.660 1.00 95.38 98 LEU A CA 1
ATOM 773 C C . LEU A 1 98 ? 7.628 -5.635 4.085 1.00 95.38 98 LEU A C 1
ATOM 775 O O . LEU A 1 98 ? 8.525 -6.323 4.570 1.00 95.38 98 LEU A O 1
ATOM 779 N N . GLY A 1 99 ? 7.738 -4.323 3.882 1.00 90.50 99 GLY A N 1
ATOM 780 C CA . GLY A 1 99 ? 8.917 -3.554 4.278 1.00 90.50 99 GLY A CA 1
ATOM 781 C C . GLY A 1 99 ? 9.114 -3.475 5.800 1.00 90.50 99 GLY A C 1
ATOM 782 O O . GLY A 1 99 ? 8.191 -3.699 6.587 1.00 90.50 99 GLY A O 1
ATOM 783 N N . GLY A 1 100 ? 10.325 -3.097 6.218 1.00 88.62 100 GLY A N 1
ATOM 784 C CA . GLY A 1 100 ? 10.712 -2.976 7.628 1.00 88.62 100 GLY A CA 1
ATOM 785 C C . GLY A 1 100 ? 11.329 -4.253 8.213 1.00 88.62 100 GLY A C 1
ATOM 786 O O . GLY A 1 100 ? 11.879 -5.085 7.497 1.00 88.62 100 GLY A O 1
ATOM 787 N N . THR A 1 101 ? 11.290 -4.384 9.540 1.00 93.38 101 THR A N 1
ATOM 788 C CA . THR A 1 101 ? 11.825 -5.538 10.291 1.00 93.38 101 THR A CA 1
ATOM 789 C C . THR A 1 101 ? 10.716 -6.265 11.060 1.00 93.38 101 THR A C 1
ATOM 791 O O . THR A 1 101 ? 9.646 -5.691 11.267 1.00 93.38 101 THR A O 1
ATOM 794 N N . ILE A 1 102 ? 10.994 -7.489 11.534 1.00 83.75 102 ILE A N 1
ATOM 795 C CA . ILE A 1 102 ? 10.104 -8.303 12.388 1.00 83.75 102 ILE A CA 1
ATOM 796 C C . ILE A 1 102 ? 10.638 -8.466 13.811 1.00 83.75 102 ILE A C 1
ATOM 798 O O . ILE A 1 102 ? 11.870 -8.634 13.962 1.00 83.75 102 ILE A O 1
#

Mean predicted aligned e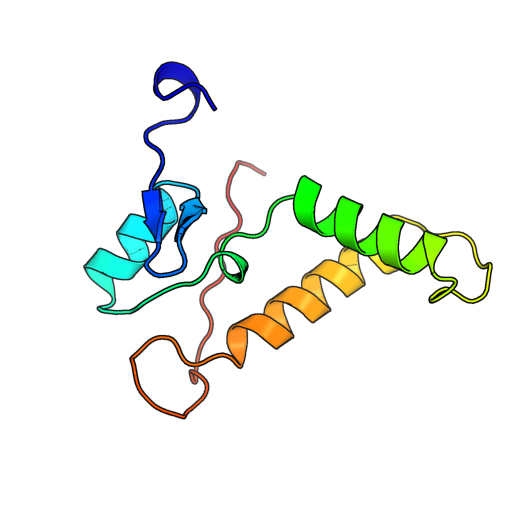rror: 3.72 Å

Organism: Aegilops tauschii subsp. strangulata (NCBI:txid200361)

Foldseek 3Di:
DPCVPQNDWDAFPQRATAHCVVVVCCVPVVWGDDNLLHDDPVVLVVVLVVCVVVCVVVPDDDDCPPRSVVSVVVSQVVRQQDGTNPDPGRDPDDDDDDDDDD

Solvent-accessible surface area (backbone atoms only — not comparable to full-atom values): 6477 Å² total; per-residue (Å²): 131,56,52,89,80,73,46,60,77,28,76,39,92,77,69,25,80,39,62,43,70,58,53,51,51,31,72,76,66,71,38,55,65,50,59,78,74,64,82,47,73,68,58,54,53,51,51,52,54,50,40,53,76,73,42,75,56,74,83,54,88,84,42,67,75,61,56,50,55,49,52,53,50,56,49,51,58,57,52,45,55,49,50,38,70,85,53,99,51,53,58,96,72,77,88,83,84,81,82,85,87,135

pLDDT: mean 93.89, std 6.17, range [62.53, 98.31]

Sequence (102 aa):
MSPFEHGEVFVLDDGGEVDLDLGNYERFLDIKLTRDNNITTGKIYQAVINKERKGDYLGKTVQVVPHITDEIQDWIERVAMNPVDGTDKPADVCVIELGGTI

InterPro domains:
  IPR004468 CTP synthase [PTHR11550] (1-102)
  IPR017456 CTP synthase, N-terminal [PF06418] (1-102)
  IPR027417 P-loop containing nucleoside triphosphate hydrolase [G3DSA:3.40.50.300] (1-102)
  IPR027417 P-loop containing nucleoside triphosphate hydrolase [SSF52540] (1-102)

Nearest PDB structures (foldseek):
  7mgz-assembly1_F  TM=9.874E-01  e=2.595E-12  Homo sapiens
  7mii-assembly1_A  TM=9.910E-01  e=1.222E-11  Homo sapiens
  7miv-assembly1_C  TM=9.943E-01  e=1.711E-11  Mus musculus
  7mih-assembly1_A  TM=9.930E-01  e=3.355E-11  Homo sapiens
  7miu-assembly1_D  TM=9.929E-01  e=5.026E-11  Mus musculus

Radius of gyration: 15.62 Å; Cα contacts (8 Å, |Δi|>4): 87; chains: 1; bounding box: 42×29×38 Å

Secondary structure (DSSP, 8-state):
--HHHH-PEEE-TT--EEEHHHHHHHHHHT----GGGS--HHHHHHHHHHHHHHTTTTTPPP-IIIIIHHHHHHHHHHHHTS--SSSSS--S-------S--